Protein AF-A0A433A763-F1 (afdb_monomer_lite)

pLDDT: mean 75.08, std 17.38, range [37.25, 97.38]

Radius of gyration: 28.1 Å; chains: 1; bounding box: 69×54×56 Å

Sequence (125 aa):
MTATKPAFKALDFQKLQSVVEEYAAEKNVPALAFPAEASAATVATSVDPVPLEPAKVRPKRATKTAQPAPVRRLAVELPDYLFTAISKKAAEEGTTKRYVILDALRAAGFVVNEIDFNEDGRRVQ

Secondary structure (DSSP, 8-state):
----PPPPPPP-HHHHHHHHHHHHHHTT-----PPPPP----------------------------PPPPP--------HHHHHHHHHHHHHHTB-HHHHHHHHHHHTT----GGG--B-GGG--

Structure (mmCIF, N/CA/C/O backbone):
data_AF-A0A433A763-F1
#
_entry.id   AF-A0A433A763-F1
#
loop_
_atom_site.group_PDB
_atom_site.id
_atom_site.type_symbol
_atom_site.label_atom_id
_atom_site.label_alt_id
_atom_site.label_comp_id
_atom_site.label_asym_id
_atom_site.label_entity_id
_atom_site.label_seq_id
_atom_site.pdbx_PDB_ins_code
_atom_site.Cartn_x
_atom_site.Cartn_y
_atom_site.Cartn_z
_atom_site.occupancy
_atom_site.B_iso_or_equiv
_atom_site.auth_seq_id
_atom_site.auth_comp_id
_atom_site.auth_asym_id
_atom_site.auth_atom_id
_atom_site.pdbx_PDB_model_num
ATOM 1 N N . MET A 1 1 ? -6.050 16.085 -39.654 1.00 49.69 1 MET A N 1
ATOM 2 C CA . MET A 1 1 ? -4.589 15.925 -39.493 1.00 49.69 1 MET A CA 1
ATOM 3 C C . MET A 1 1 ? -4.307 14.463 -39.179 1.00 49.69 1 MET A C 1
ATOM 5 O O . MET A 1 1 ? -4.680 14.009 -38.109 1.00 49.69 1 MET A O 1
ATOM 9 N N . THR A 1 2 ? -3.777 13.695 -40.131 1.00 45.22 2 THR A N 1
ATOM 10 C CA . THR A 1 2 ? -3.506 12.255 -39.966 1.00 45.22 2 THR A CA 1
ATOM 11 C C . THR A 1 2 ? -2.066 12.053 -39.499 1.00 45.22 2 THR A C 1
ATOM 13 O O . THR A 1 2 ? -1.134 12.404 -40.218 1.00 45.22 2 THR A O 1
ATOM 16 N N . ALA A 1 3 ? -1.877 11.525 -38.289 1.00 64.69 3 ALA A N 1
ATOM 17 C CA . ALA A 1 3 ? -0.559 11.238 -37.730 1.00 64.69 3 ALA A CA 1
ATOM 18 C C . ALA A 1 3 ? 0.029 9.957 -38.348 1.00 64.69 3 ALA A C 1
ATOM 20 O O . ALA A 1 3 ? -0.483 8.858 -38.133 1.00 64.69 3 ALA A O 1
ATOM 21 N N . THR A 1 4 ? 1.112 10.101 -39.112 1.00 67.44 4 THR A N 1
ATOM 22 C CA . THR A 1 4 ? 1.904 8.986 -39.648 1.00 67.44 4 THR A CA 1
ATOM 23 C C . THR A 1 4 ? 2.672 8.319 -38.508 1.00 67.44 4 THR A C 1
ATOM 25 O O . THR A 1 4 ? 3.594 8.903 -37.941 1.00 67.44 4 THR A O 1
ATOM 28 N N . LYS A 1 5 ? 2.283 7.093 -38.149 1.00 70.06 5 LYS A N 1
ATOM 29 C CA . LYS A 1 5 ? 2.985 6.268 -37.155 1.00 70.06 5 LYS A CA 1
ATOM 30 C C . LYS A 1 5 ? 4.394 5.942 -37.689 1.00 70.06 5 LYS A C 1
ATOM 32 O O . LYS A 1 5 ? 4.481 5.447 -38.814 1.00 70.06 5 LYS A O 1
ATOM 37 N N . PRO A 1 6 ? 5.489 6.209 -36.951 1.00 76.12 6 PRO A N 1
ATOM 38 C CA . PRO A 1 6 ? 6.827 5.910 -37.447 1.00 76.12 6 PRO A CA 1
ATOM 39 C C . PRO A 1 6 ? 7.013 4.395 -37.566 1.00 76.12 6 PRO A C 1
ATOM 41 O O . PRO A 1 6 ? 6.710 3.644 -36.637 1.00 76.12 6 PRO A O 1
ATOM 44 N N . ALA A 1 7 ? 7.500 3.950 -38.723 1.00 79.25 7 ALA A N 1
ATOM 45 C CA . ALA A 1 7 ? 7.836 2.554 -38.956 1.00 79.25 7 ALA A CA 1
ATOM 46 C C . ALA A 1 7 ? 9.005 2.136 -38.049 1.00 79.25 7 ALA A C 1
ATOM 48 O O . ALA A 1 7 ? 10.012 2.841 -37.942 1.00 79.25 7 ALA A O 1
ATOM 49 N N . PHE A 1 8 ? 8.861 0.987 -37.392 1.00 76.69 8 PHE A N 1
ATOM 50 C CA . PHE A 1 8 ? 9.901 0.411 -36.548 1.00 76.69 8 PHE A CA 1
ATOM 51 C C . PHE A 1 8 ? 11.083 -0.031 -37.421 1.00 76.69 8 PHE A C 1
ATOM 53 O O . PHE A 1 8 ? 10.896 -0.749 -38.404 1.00 76.69 8 PHE A O 1
ATOM 60 N N . LYS A 1 9 ? 12.297 0.414 -37.086 1.00 79.00 9 LYS A N 1
ATOM 61 C CA . LYS A 1 9 ? 13.518 0.007 -37.792 1.00 79.00 9 LYS A CA 1
ATOM 62 C C . LYS A 1 9 ? 13.997 -1.324 -37.218 1.00 79.00 9 LYS A C 1
ATOM 64 O O . LYS A 1 9 ? 14.185 -1.430 -36.009 1.00 79.00 9 LYS A O 1
ATOM 69 N N . ALA A 1 10 ? 14.188 -2.321 -38.077 1.00 82.12 10 ALA A N 1
ATOM 70 C CA . ALA A 1 10 ? 14.763 -3.598 -37.673 1.00 82.12 10 ALA A CA 1
ATOM 71 C C . ALA A 1 10 ? 16.196 -3.388 -37.161 1.00 82.12 10 ALA A C 1
ATOM 73 O O . ALA A 1 10 ? 16.984 -2.671 -37.780 1.00 82.12 10 ALA A O 1
ATOM 74 N N . LEU A 1 11 ? 16.507 -3.989 -36.014 1.00 84.50 11 LEU A N 1
ATOM 75 C CA . LEU A 1 11 ? 17.850 -3.973 -35.448 1.00 84.50 11 LEU A CA 1
ATOM 76 C C . LEU A 1 11 ? 18.733 -4.978 -36.186 1.00 84.50 11 LEU A C 1
ATOM 78 O O . LEU A 1 11 ? 18.301 -6.089 -36.494 1.00 84.50 11 LEU A O 1
ATOM 82 N N . ASP A 1 12 ? 19.976 -4.582 -36.435 1.00 86.00 12 ASP A N 1
ATOM 83 C CA . ASP A 1 12 ? 21.003 -5.469 -36.966 1.00 86.00 12 ASP A CA 1
ATOM 84 C C . ASP A 1 12 ? 21.705 -6.182 -35.807 1.00 86.00 12 ASP A C 1
ATOM 86 O 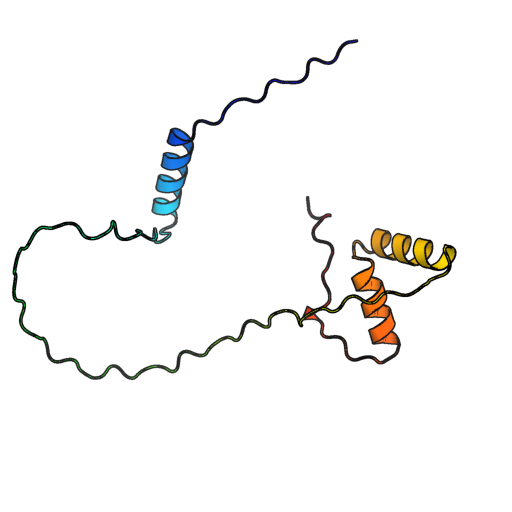O . ASP A 1 12 ? 22.534 -5.608 -35.096 1.00 86.00 12 ASP A O 1
ATOM 90 N N . PHE A 1 13 ? 21.338 -7.443 -35.601 1.00 82.56 13 PHE A N 1
ATOM 91 C CA . PHE A 1 13 ? 21.854 -8.255 -34.506 1.00 82.56 13 PHE A CA 1
ATOM 92 C C . PHE A 1 13 ? 23.338 -8.609 -34.660 1.00 82.56 13 PHE A C 1
ATOM 94 O O . PHE A 1 13 ? 23.998 -8.807 -33.644 1.00 82.56 13 PHE A O 1
ATOM 101 N N . GLN A 1 14 ? 23.893 -8.636 -35.881 1.00 82.19 14 GLN A N 1
ATOM 102 C CA . GLN A 1 14 ? 25.325 -8.905 -36.062 1.00 82.19 14 GLN A CA 1
ATOM 103 C C . GLN A 1 14 ? 26.170 -7.731 -35.580 1.00 82.19 14 GLN A C 1
ATOM 105 O O . GLN A 1 14 ? 27.157 -7.912 -34.870 1.00 82.19 14 GLN A O 1
ATOM 110 N N . LYS A 1 15 ? 25.731 -6.512 -35.898 1.00 84.44 15 LYS A N 1
ATOM 111 C CA . LYS A 1 15 ? 26.401 -5.294 -35.442 1.00 84.44 15 LYS A CA 1
ATOM 112 C C . LYS A 1 15 ? 26.279 -5.085 -33.932 1.00 84.44 15 LYS A C 1
ATOM 114 O O . LYS A 1 15 ? 27.188 -4.556 -33.303 1.00 84.44 15 LYS A O 1
ATOM 119 N N . LEU A 1 16 ? 25.154 -5.476 -33.337 1.00 84.00 16 LEU A N 1
ATOM 120 C CA . LEU A 1 16 ? 24.985 -5.403 -31.885 1.00 84.00 16 LEU A CA 1
ATOM 121 C C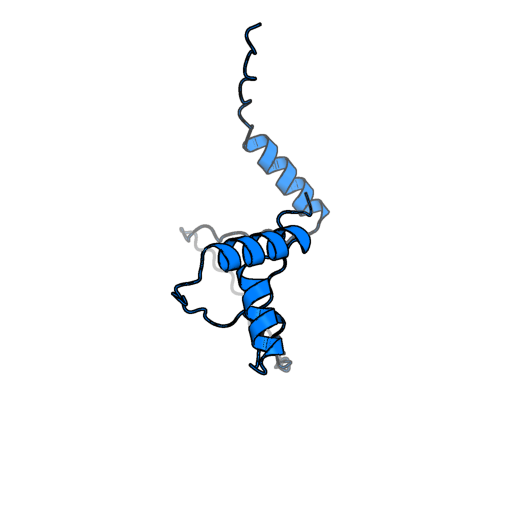 . LEU A 1 16 ? 25.905 -6.390 -31.160 1.00 84.00 16 LEU A C 1
ATOM 123 O O . LEU A 1 16 ? 26.476 -6.034 -30.133 1.00 84.00 16 LEU A O 1
ATOM 127 N N . GLN A 1 17 ? 26.087 -7.588 -31.717 1.00 84.31 17 GLN A N 1
ATOM 128 C CA . GLN A 1 17 ? 26.961 -8.606 -31.142 1.00 84.31 17 GLN A CA 1
ATOM 129 C C . GLN A 1 17 ? 28.422 -8.137 -31.070 1.00 84.31 17 GLN A C 1
ATOM 131 O O . GLN A 1 17 ? 29.043 -8.259 -30.016 1.00 84.31 17 GLN A O 1
ATOM 136 N N . SER A 1 18 ? 28.947 -7.520 -32.136 1.00 84.31 18 SER A N 1
ATOM 137 C CA . SER A 1 18 ? 30.332 -7.027 -32.144 1.00 84.31 18 SER A CA 1
ATOM 138 C C . SER A 1 18 ? 30.571 -5.926 -31.104 1.00 84.31 18 SER A C 1
ATOM 140 O O . SER A 1 18 ? 31.581 -5.941 -30.410 1.00 84.31 18 SER A O 1
ATOM 142 N N . VAL A 1 19 ? 29.613 -5.007 -30.925 1.00 86.44 19 VAL A N 1
ATOM 143 C CA . VAL A 1 19 ? 29.711 -3.930 -29.920 1.00 86.44 19 VAL A CA 1
ATOM 144 C C . VAL A 1 19 ? 29.714 -4.491 -28.496 1.00 86.44 19 VAL A C 1
ATOM 146 O O . VAL A 1 19 ? 30.425 -3.988 -27.627 1.00 86.44 19 VAL A O 1
ATOM 149 N N . VAL A 1 20 ? 28.929 -5.540 -28.242 1.00 85.00 20 VAL A N 1
ATOM 150 C CA . VAL A 1 20 ? 28.895 -6.209 -26.935 1.00 85.00 20 VAL A CA 1
ATOM 151 C C . VAL A 1 20 ? 30.217 -6.920 -26.648 1.00 85.00 20 VAL A C 1
ATOM 153 O O . VAL A 1 20 ? 30.701 -6.850 -25.521 1.00 85.00 20 VAL A O 1
ATOM 156 N N . GLU A 1 21 ? 30.823 -7.563 -27.647 1.00 83.00 21 GLU A N 1
ATOM 157 C CA . GLU A 1 21 ? 32.113 -8.250 -27.508 1.00 83.00 21 GLU A CA 1
ATOM 158 C C . GLU A 1 21 ? 33.272 -7.273 -27.279 1.00 83.00 21 GLU A C 1
ATOM 160 O O . GLU A 1 21 ? 34.075 -7.479 -26.368 1.00 83.00 21 GLU A O 1
ATOM 165 N N . GLU A 1 22 ? 33.315 -6.168 -28.027 1.00 84.75 22 GLU A N 1
ATOM 166 C CA . GLU A 1 22 ? 34.290 -5.089 -27.822 1.00 84.75 22 GLU A CA 1
ATOM 167 C C . GLU A 1 22 ? 34.176 -4.492 -26.413 1.00 84.75 22 GLU A C 1
ATOM 169 O O . GLU A 1 22 ? 35.176 -4.332 -25.708 1.00 84.75 22 GLU A O 1
ATOM 174 N N . TYR A 1 23 ? 32.949 -4.228 -25.955 1.00 82.81 23 TYR A N 1
ATOM 175 C CA . TYR A 1 23 ? 32.707 -3.690 -24.619 1.00 82.81 23 TYR A CA 1
ATOM 176 C C . TYR A 1 23 ? 33.041 -4.699 -23.510 1.00 82.81 23 TYR A C 1
ATOM 178 O O . TYR A 1 23 ? 33.586 -4.330 -22.468 1.00 82.81 23 TYR A O 1
ATOM 186 N N . ALA A 1 24 ? 32.752 -5.986 -23.718 1.00 83.62 24 ALA A N 1
ATOM 187 C CA . ALA A 1 24 ? 33.101 -7.044 -22.774 1.00 83.62 24 ALA A CA 1
ATOM 188 C C . ALA A 1 24 ? 34.623 -7.206 -22.635 1.00 83.62 24 ALA A C 1
ATOM 190 O O . ALA A 1 24 ? 35.112 -7.373 -21.513 1.00 83.62 24 ALA A O 1
ATOM 191 N N . ALA A 1 25 ? 35.363 -7.088 -23.745 1.00 79.56 25 ALA A N 1
ATOM 192 C CA . ALA A 1 25 ? 36.823 -7.079 -23.753 1.00 79.56 25 ALA A CA 1
ATOM 193 C C . ALA A 1 25 ? 37.387 -5.866 -22.995 1.00 79.56 25 ALA A C 1
ATOM 195 O O . ALA A 1 25 ? 38.266 -6.027 -22.150 1.00 79.56 25 ALA A O 1
ATOM 196 N N . GLU A 1 26 ? 36.835 -4.666 -23.213 1.00 82.12 26 GLU A N 1
ATOM 197 C CA . GLU A 1 26 ? 37.245 -3.454 -22.489 1.00 82.12 26 GLU A CA 1
ATOM 198 C C . GLU A 1 26 ? 36.985 -3.571 -20.976 1.00 82.12 26 GLU A C 1
ATOM 200 O O . GLU A 1 26 ? 37.799 -3.155 -20.149 1.00 82.12 26 GLU A O 1
ATOM 205 N N . LYS A 1 27 ? 35.851 -4.167 -20.592 1.00 83.56 27 LYS A N 1
ATOM 206 C CA . LYS A 1 27 ? 35.446 -4.313 -19.188 1.00 83.56 27 LYS A CA 1
ATOM 207 C C . LYS A 1 27 ? 35.995 -5.564 -18.503 1.00 83.56 27 LYS A C 1
ATOM 209 O O . LYS A 1 27 ? 35.644 -5.795 -17.347 1.00 83.56 27 LYS A O 1
ATOM 214 N N . ASN A 1 28 ? 36.865 -6.335 -19.166 1.00 71.69 28 ASN A N 1
ATOM 215 C CA . ASN A 1 28 ? 37.409 -7.602 -18.659 1.00 71.69 28 ASN A CA 1
ATOM 216 C C . ASN A 1 28 ? 36.314 -8.519 -18.082 1.00 71.69 28 ASN A C 1
ATOM 218 O O . ASN A 1 28 ? 36.508 -9.178 -17.058 1.00 71.69 28 ASN A O 1
ATOM 222 N N . VAL A 1 29 ? 35.135 -8.532 -18.710 1.00 74.50 29 VAL A N 1
ATOM 223 C CA . VAL A 1 29 ? 34.043 -9.411 -18.291 1.00 74.50 29 VAL A CA 1
ATOM 224 C C . VAL A 1 29 ? 34.383 -10.809 -18.805 1.00 74.50 29 VAL A C 1
ATOM 226 O O . VAL A 1 29 ? 34.497 -10.982 -20.019 1.00 74.50 29 VAL A O 1
ATOM 229 N N . PRO A 1 30 ? 34.561 -11.819 -17.932 1.00 69.25 30 PRO A N 1
ATOM 230 C CA . PRO A 1 30 ? 34.855 -13.172 -18.380 1.00 69.25 30 PRO A CA 1
ATOM 231 C C . PRO A 1 30 ? 33.668 -13.692 -19.189 1.00 69.25 30 PRO A C 1
ATOM 233 O O . PRO A 1 30 ? 32.591 -13.936 -18.640 1.00 69.25 30 PRO A O 1
ATOM 236 N N . ALA A 1 31 ? 33.850 -13.845 -20.499 1.00 72.31 31 ALA A N 1
ATOM 237 C CA . ALA A 1 31 ? 32.862 -14.498 -21.337 1.00 72.31 31 ALA A CA 1
ATOM 238 C C . ALA A 1 31 ? 32.775 -15.970 -20.908 1.00 72.31 31 ALA A C 1
ATOM 240 O O . ALA A 1 31 ? 33.753 -16.716 -20.985 1.00 72.31 31 ALA A O 1
ATOM 241 N N . LEU A 1 32 ? 31.606 -16.388 -20.419 1.00 64.81 32 LEU A N 1
ATOM 242 C CA . LEU A 1 32 ? 31.290 -17.797 -20.204 1.00 64.81 32 LEU A CA 1
ATOM 243 C C . LEU A 1 32 ? 31.242 -18.476 -21.576 1.00 64.81 32 LEU A C 1
ATOM 245 O O . LEU A 1 32 ? 30.219 -18.459 -22.256 1.00 64.81 32 LEU A O 1
ATOM 249 N N . ALA A 1 33 ? 32.368 -19.050 -21.996 1.00 58.84 33 ALA A N 1
ATOM 250 C CA . ALA A 1 33 ? 32.398 -19.972 -23.115 1.00 58.84 33 ALA A CA 1
ATOM 251 C C . ALA A 1 33 ? 31.581 -21.206 -22.718 1.00 58.84 33 ALA A C 1
ATOM 253 O O . ALA A 1 33 ? 31.971 -21.968 -21.830 1.00 58.84 33 ALA A O 1
ATOM 254 N N . PHE A 1 34 ? 30.427 -21.391 -23.352 1.00 46.62 34 PHE A N 1
ATOM 255 C CA . PHE A 1 34 ? 29.742 -22.674 -23.307 1.00 46.62 34 PHE A CA 1
ATOM 256 C C . PHE A 1 34 ? 30.642 -23.685 -24.030 1.00 46.62 34 PHE A C 1
ATOM 258 O O . PHE A 1 34 ? 31.019 -23.426 -25.176 1.00 46.62 34 PHE A O 1
ATOM 265 N N . PRO A 1 35 ? 31.046 -24.796 -23.390 1.00 41.62 35 PRO A N 1
ATOM 266 C CA . PRO A 1 35 ? 31.827 -25.813 -24.072 1.00 41.62 35 PRO A CA 1
ATOM 267 C C . PRO A 1 35 ? 30.970 -26.369 -25.208 1.00 41.62 35 PRO A C 1
ATOM 269 O O . PRO A 1 35 ? 29.904 -26.935 -24.964 1.00 41.62 35 PRO A O 1
ATOM 272 N N . ALA A 1 36 ? 31.422 -26.165 -26.446 1.00 46.56 36 ALA A N 1
ATOM 273 C CA . ALA A 1 36 ? 30.878 -26.871 -27.591 1.00 46.56 36 ALA A CA 1
ATOM 274 C C . ALA A 1 36 ? 30.999 -28.369 -27.301 1.00 46.56 36 ALA A C 1
ATOM 276 O O . ALA A 1 36 ? 32.067 -28.858 -26.923 1.00 46.56 36 ALA A O 1
ATOM 277 N N . GLU A 1 37 ? 29.869 -29.055 -27.394 1.00 45.50 37 GLU A N 1
ATOM 278 C CA . GLU A 1 37 ? 29.741 -30.477 -27.135 1.00 45.50 37 GLU A CA 1
ATOM 279 C C . GLU A 1 37 ? 30.842 -31.276 -27.837 1.00 45.50 37 GLU A C 1
ATOM 281 O O . GLU A 1 37 ? 31.243 -31.009 -28.972 1.00 45.50 37 GLU A O 1
ATOM 286 N N . ALA A 1 38 ? 31.335 -32.268 -27.103 1.00 52.56 38 ALA A N 1
ATOM 287 C CA . ALA A 1 38 ? 32.324 -33.229 -27.531 1.00 52.56 38 ALA A CA 1
ATOM 288 C C . ALA A 1 38 ? 32.006 -33.816 -28.915 1.00 52.56 38 ALA A C 1
ATOM 290 O O . ALA A 1 38 ? 31.032 -34.545 -29.085 1.00 52.56 38 ALA A O 1
ATOM 291 N N . SER A 1 39 ? 32.903 -33.597 -29.874 1.00 45.66 39 SER A N 1
ATOM 292 C CA . SER A 1 39 ? 33.058 -34.491 -31.016 1.00 45.66 39 SER A CA 1
ATOM 293 C C . SER A 1 39 ? 34.520 -34.546 -31.451 1.00 45.66 39 SER A C 1
ATOM 295 O O . SER A 1 39 ? 35.008 -33.695 -32.184 1.00 45.66 39 SER A O 1
ATOM 297 N N . ALA A 1 40 ? 35.179 -35.599 -30.963 1.00 43.56 40 ALA A N 1
ATOM 298 C CA . ALA A 1 40 ? 36.246 -36.354 -31.613 1.00 43.56 40 ALA A CA 1
ATOM 299 C C . ALA A 1 40 ? 37.469 -35.592 -32.166 1.00 43.56 40 ALA A C 1
ATOM 301 O O . ALA A 1 40 ? 37.492 -35.200 -33.326 1.00 43.56 40 ALA A O 1
ATOM 302 N N . ALA A 1 41 ? 38.557 -35.579 -31.389 1.00 37.25 41 ALA A N 1
ATOM 303 C CA . ALA A 1 41 ? 39.892 -35.917 -31.897 1.00 37.25 41 ALA A CA 1
ATOM 304 C C . ALA A 1 41 ? 40.862 -36.171 -30.733 1.00 37.25 41 ALA A C 1
ATOM 306 O O . ALA A 1 41 ? 41.281 -35.267 -30.017 1.00 37.25 41 ALA A O 1
ATOM 307 N N . THR A 1 42 ? 41.206 -37.442 -30.567 1.00 44.75 42 THR A N 1
ATOM 308 C CA . THR A 1 42 ? 42.313 -37.970 -29.772 1.00 44.75 42 THR A CA 1
ATOM 309 C C . THR A 1 42 ? 43.628 -37.258 -30.096 1.00 44.75 42 THR A C 1
ATOM 311 O O . THR A 1 42 ? 44.157 -37.440 -31.189 1.00 44.75 42 THR A O 1
ATOM 314 N N . VAL A 1 43 ? 44.214 -36.545 -29.131 1.00 46.06 43 VAL A N 1
ATOM 315 C CA . VAL A 1 43 ? 45.673 -36.365 -29.057 1.00 46.06 43 VAL A CA 1
ATOM 316 C C . VAL A 1 43 ? 46.090 -36.523 -27.601 1.00 46.06 43 VAL A C 1
ATOM 318 O O . VAL A 1 43 ? 45.774 -35.707 -26.739 1.00 46.06 43 VAL A O 1
ATOM 321 N N . ALA A 1 44 ? 46.757 -37.641 -27.341 1.00 46.03 44 ALA A N 1
ATOM 322 C CA . ALA A 1 44 ? 47.416 -37.938 -26.089 1.00 46.03 44 ALA A CA 1
ATOM 323 C C . ALA A 1 44 ? 48.657 -37.050 -25.940 1.00 46.03 44 ALA A C 1
ATOM 325 O O . ALA A 1 44 ? 49.569 -37.138 -26.757 1.00 46.03 44 ALA A O 1
ATOM 326 N N . THR A 1 45 ? 48.714 -36.272 -24.861 1.00 42.66 45 THR A N 1
ATOM 327 C CA . THR A 1 45 ? 49.974 -35.781 -24.299 1.00 42.66 45 THR A CA 1
ATOM 328 C C . THR A 1 45 ? 49.904 -35.974 -22.793 1.00 42.66 45 THR A C 1
ATOM 330 O O . THR A 1 45 ? 49.201 -35.261 -22.081 1.00 42.66 45 THR A O 1
ATOM 333 N N . SER A 1 46 ? 50.601 -37.006 -22.329 1.00 50.19 46 SER A N 1
ATOM 334 C CA . SER A 1 46 ? 50.910 -37.265 -20.929 1.00 50.19 46 SER A CA 1
ATOM 335 C C . SER A 1 46 ? 51.759 -36.125 -20.370 1.00 50.19 46 SER A C 1
ATOM 337 O O . SER A 1 46 ? 52.861 -35.885 -20.864 1.00 50.19 46 SER A O 1
ATOM 339 N N . VAL A 1 47 ? 51.262 -35.451 -19.337 1.00 49.31 47 VAL A N 1
ATOM 340 C CA . VAL A 1 47 ? 52.075 -34.594 -18.470 1.00 49.31 47 VAL A CA 1
ATOM 341 C C . VAL A 1 47 ? 51.972 -35.174 -17.066 1.00 49.31 47 VAL A C 1
ATOM 343 O O . VAL A 1 47 ? 50.873 -35.335 -16.533 1.00 49.31 47 VAL A O 1
ATOM 346 N N . ASP A 1 48 ? 53.125 -35.562 -16.532 1.00 51.34 48 ASP A N 1
ATOM 347 C CA . ASP A 1 48 ? 53.315 -36.183 -15.225 1.00 51.34 48 ASP A CA 1
ATOM 348 C C . ASP A 1 48 ? 52.680 -35.385 -14.066 1.00 51.34 48 ASP A C 1
ATOM 350 O O . ASP A 1 48 ? 52.603 -34.151 -14.118 1.00 51.34 48 ASP A O 1
ATOM 354 N N . PRO A 1 49 ? 52.234 -36.059 -12.987 1.00 49.84 49 PRO A N 1
ATOM 355 C CA . PRO A 1 49 ? 51.569 -35.405 -11.869 1.00 49.84 49 PRO A CA 1
ATOM 356 C C . PRO A 1 49 ? 52.578 -34.687 -10.961 1.00 49.84 49 PRO A C 1
ATOM 358 O O . PRO A 1 49 ? 53.390 -35.307 -10.276 1.00 49.84 49 PRO A O 1
ATOM 361 N N . VAL A 1 50 ? 52.475 -33.360 -10.906 1.00 60.16 50 VAL A N 1
ATOM 362 C CA . VAL A 1 50 ? 53.103 -32.531 -9.867 1.00 60.16 50 VAL A CA 1
ATOM 363 C C . VAL A 1 50 ? 52.430 -32.836 -8.514 1.00 60.16 50 VAL A C 1
ATOM 365 O O . VAL A 1 50 ? 51.198 -32.809 -8.446 1.00 60.16 50 VAL A O 1
ATOM 368 N N . PRO A 1 51 ? 53.181 -33.121 -7.429 1.00 54.03 51 PRO A N 1
ATOM 369 C CA . PRO A 1 51 ? 52.605 -33.381 -6.111 1.00 54.03 51 PRO A CA 1
ATOM 370 C C . PRO A 1 51 ? 51.799 -32.183 -5.593 1.00 54.03 51 PRO A C 1
ATOM 372 O O . PRO A 1 51 ? 52.326 -31.089 -5.399 1.00 54.03 51 PRO A O 1
ATOM 375 N N . LEU A 1 52 ? 50.504 -32.406 -5.367 1.00 57.91 52 LEU A N 1
ATOM 376 C CA . LEU A 1 52 ? 49.576 -31.449 -4.770 1.00 57.91 52 LEU A CA 1
ATOM 377 C C . LEU A 1 52 ? 49.872 -31.306 -3.271 1.00 57.91 52 LEU A C 1
ATOM 379 O O . LEU A 1 52 ? 49.519 -32.175 -2.474 1.00 57.91 52 LEU A O 1
ATOM 383 N N . GLU A 1 53 ? 50.474 -30.187 -2.871 1.00 65.69 53 GLU A N 1
ATOM 384 C CA . GLU A 1 53 ? 50.375 -29.726 -1.486 1.00 65.69 53 GLU A CA 1
ATOM 385 C C . GLU A 1 53 ? 48.900 -29.417 -1.156 1.00 65.69 53 GLU A C 1
ATOM 387 O O . GLU A 1 53 ? 48.202 -28.787 -1.961 1.00 65.69 53 GLU A O 1
ATOM 392 N N . PRO A 1 54 ? 48.379 -29.831 0.015 1.00 54.69 54 PRO A N 1
ATOM 393 C CA . PRO A 1 54 ? 46.991 -29.583 0.373 1.00 54.69 54 PRO A CA 1
ATOM 394 C C . PRO A 1 54 ? 46.797 -28.101 0.709 1.00 54.69 54 PRO A C 1
ATOM 396 O O . PRO A 1 54 ? 47.025 -27.649 1.834 1.00 54.69 54 PRO A O 1
ATOM 399 N N . ALA A 1 55 ? 46.330 -27.333 -0.275 1.00 57.97 55 ALA A N 1
ATOM 400 C CA . ALA A 1 55 ? 45.839 -25.983 -0.060 1.00 57.97 55 ALA A CA 1
ATOM 401 C C . ALA A 1 55 ? 44.693 -26.024 0.966 1.00 57.97 55 ALA A C 1
ATOM 403 O O . ALA A 1 55 ? 43.608 -26.546 0.703 1.00 57.97 55 ALA A O 1
ATOM 404 N N . LYS A 1 56 ? 44.951 -25.473 2.160 1.00 63.00 56 LYS A N 1
ATOM 405 C CA . LYS A 1 56 ? 43.958 -25.229 3.214 1.00 63.00 56 LYS A CA 1
ATOM 406 C C . LYS A 1 56 ? 42.694 -24.629 2.601 1.00 63.00 56 LYS A C 1
ATOM 408 O O . LYS A 1 56 ? 42.691 -23.479 2.161 1.00 63.00 56 LYS A O 1
ATOM 413 N N . VAL A 1 57 ? 41.615 -25.407 2.627 1.00 58.81 57 VAL A N 1
ATOM 414 C CA . VAL A 1 57 ? 40.270 -24.973 2.254 1.00 58.81 57 VAL A CA 1
ATOM 415 C C . VAL A 1 57 ? 39.880 -23.831 3.190 1.00 58.81 57 VAL A C 1
ATOM 417 O O . VAL A 1 57 ? 39.521 -24.045 4.348 1.00 58.81 57 VAL A O 1
ATOM 420 N N . ARG A 1 58 ? 39.990 -22.588 2.709 1.00 66.38 58 ARG A N 1
ATOM 421 C CA . ARG A 1 58 ? 39.383 -21.440 3.387 1.00 66.38 58 ARG A CA 1
ATOM 422 C C . ARG A 1 58 ? 37.874 -21.695 3.433 1.00 66.38 58 ARG A C 1
ATOM 424 O O . ARG A 1 58 ? 37.298 -21.991 2.382 1.00 66.38 58 ARG A O 1
ATOM 431 N N . PRO A 1 59 ? 37.213 -21.592 4.599 1.00 60.34 59 PRO A N 1
ATOM 432 C CA . PRO A 1 59 ? 35.774 -21.769 4.664 1.00 60.34 59 PRO A CA 1
ATOM 433 C C . PRO A 1 59 ? 35.126 -20.690 3.799 1.00 60.34 59 PRO A C 1
ATOM 435 O O . PRO A 1 59 ? 35.242 -19.492 4.062 1.00 60.34 59 PRO A O 1
ATOM 438 N N . LYS A 1 60 ? 34.470 -21.130 2.724 1.00 57.66 60 LYS A N 1
ATOM 439 C CA . LYS A 1 60 ? 33.665 -20.283 1.851 1.00 57.66 60 LYS A CA 1
ATOM 440 C C . LYS A 1 60 ? 32.502 -19.780 2.705 1.00 57.66 60 LYS A C 1
ATOM 442 O O . LYS A 1 60 ? 31.541 -20.510 2.935 1.00 57.66 60 LYS A O 1
ATOM 447 N N . ARG A 1 61 ? 32.627 -18.570 3.261 1.00 61.06 61 ARG A N 1
ATOM 448 C CA . ARG A 1 61 ? 31.565 -17.928 4.042 1.00 61.06 61 ARG A CA 1
ATOM 449 C C . ARG A 1 61 ? 30.384 -17.728 3.100 1.00 61.06 61 ARG A C 1
ATOM 451 O O . ARG A 1 61 ? 30.389 -16.814 2.283 1.00 61.06 61 ARG A O 1
ATOM 458 N N . ALA A 1 62 ? 29.410 -18.629 3.174 1.00 60.03 62 ALA A N 1
ATOM 459 C CA . ALA A 1 62 ? 28.170 -18.513 2.435 1.00 60.03 62 ALA A CA 1
ATOM 460 C C . ALA A 1 62 ? 27.434 -17.282 2.967 1.00 60.03 62 ALA A C 1
ATOM 462 O O . ALA A 1 62 ? 26.829 -17.312 4.039 1.00 60.03 62 ALA A O 1
ATOM 463 N N . THR A 1 63 ? 27.513 -16.175 2.238 1.00 59.41 63 THR A N 1
ATOM 464 C CA . THR A 1 63 ? 26.568 -15.077 2.393 1.00 59.41 63 THR A CA 1
ATOM 465 C C . THR A 1 63 ? 25.223 -15.617 1.934 1.00 59.41 63 THR A C 1
ATOM 467 O O . THR A 1 63 ? 24.944 -15.678 0.738 1.00 59.41 63 THR A O 1
ATOM 470 N N . LYS A 1 64 ? 24.420 -16.103 2.884 1.00 64.56 64 LYS A N 1
ATOM 471 C CA . LYS A 1 64 ? 23.011 -16.416 2.661 1.00 64.56 64 LYS A CA 1
ATOM 472 C C . LYS A 1 64 ? 22.351 -15.093 2.271 1.00 64.56 64 LYS A C 1
ATOM 474 O O . LYS A 1 64 ? 22.071 -14.268 3.134 1.00 64.56 64 LYS A O 1
ATOM 479 N N . THR A 1 65 ? 22.205 -14.846 0.974 1.00 62.97 65 THR A N 1
ATOM 480 C CA . THR A 1 65 ? 21.388 -13.743 0.480 1.00 62.97 65 THR A CA 1
ATOM 481 C C . THR A 1 65 ? 19.979 -13.999 0.997 1.00 62.97 65 THR A C 1
ATOM 483 O O . THR A 1 65 ? 19.391 -15.049 0.731 1.00 62.97 65 THR A O 1
ATOM 486 N N . ALA A 1 66 ? 19.492 -13.109 1.861 1.00 68.81 66 ALA A N 1
ATOM 487 C CA . ALA A 1 66 ? 18.178 -13.249 2.461 1.00 68.81 66 ALA A CA 1
ATOM 488 C C . ALA A 1 66 ? 17.140 -13.125 1.341 1.00 68.81 66 ALA A C 1
ATOM 490 O O . ALA A 1 66 ? 16.974 -12.059 0.755 1.00 68.81 66 ALA A O 1
ATOM 491 N N . GLN A 1 67 ? 16.518 -14.245 0.979 1.00 72.44 67 GLN A N 1
ATOM 492 C CA . GLN A 1 67 ? 15.426 -14.239 0.016 1.00 72.44 67 GLN A CA 1
ATOM 493 C C . GLN A 1 67 ? 14.140 -13.778 0.712 1.00 72.44 67 GLN A C 1
ATOM 495 O O . GLN A 1 67 ? 13.948 -14.109 1.887 1.00 72.44 67 GLN A O 1
ATOM 500 N N . PRO A 1 68 ? 13.259 -13.043 0.007 1.00 69.69 68 PRO A N 1
ATOM 501 C CA . PRO A 1 68 ? 11.948 -12.687 0.536 1.00 69.69 68 PRO A CA 1
ATOM 502 C C . PRO A 1 68 ? 11.166 -13.945 0.928 1.00 69.69 68 PRO A C 1
ATOM 504 O O . PRO A 1 68 ? 11.285 -14.996 0.288 1.00 69.69 68 PRO A O 1
ATOM 507 N N . ALA A 1 69 ? 10.375 -13.844 1.998 1.00 79.06 69 ALA A N 1
ATOM 508 C CA . ALA A 1 69 ? 9.637 -14.984 2.522 1.00 79.06 69 ALA A CA 1
ATOM 509 C C . ALA A 1 69 ? 8.588 -15.485 1.505 1.00 79.06 69 ALA A C 1
ATOM 511 O O . ALA A 1 69 ? 8.039 -14.693 0.729 1.00 79.06 69 ALA A O 1
ATOM 512 N N . PRO A 1 70 ? 8.265 -16.793 1.491 1.00 84.31 70 PRO A N 1
ATOM 513 C CA . PRO A 1 70 ? 7.210 -17.317 0.631 1.00 84.31 70 PRO A CA 1
ATOM 514 C C . PRO A 1 70 ? 5.871 -16.631 0.940 1.00 84.31 70 PRO A C 1
ATOM 516 O O . PRO A 1 70 ? 5.410 -16.609 2.081 1.00 84.31 70 PRO A O 1
ATOM 519 N N . VAL A 1 71 ? 5.231 -16.080 -0.093 1.00 86.06 71 VAL A N 1
ATOM 520 C CA . VAL A 1 71 ? 4.022 -15.253 0.042 1.00 86.06 71 VAL A CA 1
ATOM 521 C C . VAL A 1 71 ? 2.765 -16.093 -0.180 1.00 86.06 71 VAL A C 1
ATOM 523 O O . VAL A 1 71 ? 2.665 -16.832 -1.160 1.00 86.06 71 VAL A O 1
ATOM 526 N N . ARG A 1 72 ? 1.764 -15.938 0.694 1.00 89.38 72 ARG A N 1
ATOM 527 C CA . ARG A 1 72 ? 0.406 -16.477 0.501 1.00 89.38 72 ARG A CA 1
ATOM 528 C C . ARG A 1 72 ? -0.568 -15.351 0.158 1.00 89.38 72 ARG A C 1
ATOM 530 O O . ARG A 1 72 ? -0.418 -14.231 0.638 1.00 89.38 72 ARG A O 1
ATOM 537 N N . ARG A 1 73 ? -1.567 -15.644 -0.681 1.00 89.31 73 ARG A N 1
ATOM 538 C CA . ARG A 1 73 ? -2.625 -14.680 -1.024 1.00 89.31 73 ARG A CA 1
ATOM 539 C C . ARG A 1 73 ? -3.609 -14.555 0.139 1.00 89.31 73 ARG A C 1
ATOM 541 O O . ARG A 1 73 ? -4.116 -15.567 0.612 1.00 89.31 73 ARG A O 1
ATOM 548 N N . LEU A 1 74 ? -3.886 -13.322 0.551 1.00 88.44 74 LEU A N 1
ATOM 549 C 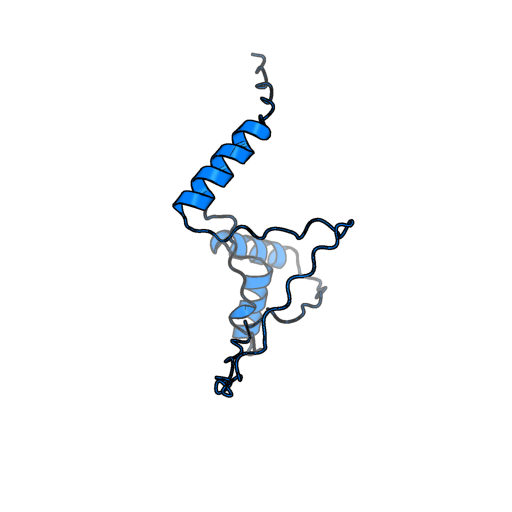CA . LEU A 1 74 ? -4.933 -12.978 1.510 1.00 88.44 74 LEU A CA 1
ATOM 550 C C . LEU A 1 74 ? -6.110 -12.370 0.738 1.00 88.44 74 LEU A C 1
ATOM 552 O O . LEU A 1 74 ? -5.945 -11.333 0.098 1.00 88.44 74 LEU A O 1
ATOM 556 N N . ALA A 1 75 ? -7.270 -13.026 0.771 1.00 91.56 75 ALA A N 1
ATOM 557 C CA . ALA A 1 75 ? -8.515 -12.500 0.219 1.00 91.56 75 ALA A CA 1
ATOM 558 C C . ALA A 1 75 ? -9.373 -11.975 1.375 1.00 91.56 75 ALA A C 1
ATOM 560 O O . ALA A 1 75 ? -9.722 -12.737 2.272 1.00 91.56 75 ALA A O 1
ATOM 561 N N . VAL A 1 76 ? -9.664 -10.676 1.369 1.00 92.75 76 VAL A N 1
ATOM 562 C CA . VAL A 1 76 ? -10.493 -10.002 2.376 1.00 92.75 76 VAL A CA 1
ATOM 563 C C . VAL A 1 76 ? -11.457 -9.056 1.678 1.00 92.75 76 VAL A C 1
ATOM 565 O O . VAL A 1 76 ? -11.094 -8.425 0.684 1.00 92.75 76 VAL A O 1
ATOM 568 N N . GLU A 1 77 ? -12.672 -8.957 2.202 1.00 94.38 77 GLU A N 1
ATOM 569 C CA . GLU A 1 77 ? -13.658 -7.981 1.750 1.00 94.38 77 GLU A CA 1
ATOM 570 C C . GLU A 1 77 ? -13.470 -6.686 2.535 1.00 94.38 77 GLU A C 1
ATOM 572 O O . GLU A 1 77 ? -13.432 -6.681 3.766 1.00 94.38 77 GLU A O 1
ATOM 577 N N . LEU A 1 78 ? -13.311 -5.583 1.810 1.00 93.94 78 LEU A N 1
ATOM 578 C CA . LEU A 1 78 ? -13.163 -4.252 2.378 1.00 93.94 78 LEU A CA 1
ATOM 579 C C . LEU A 1 78 ? -14.255 -3.359 1.793 1.00 93.94 78 LEU A C 1
ATOM 581 O O . LEU A 1 78 ? -14.524 -3.459 0.596 1.00 93.94 78 LEU A O 1
ATOM 585 N N . PRO A 1 79 ? -14.839 -2.450 2.586 1.00 97.38 79 PRO A N 1
ATOM 586 C CA . PRO A 1 79 ? -15.677 -1.394 2.044 1.00 97.38 79 PRO A CA 1
ATOM 587 C C . PRO A 1 79 ? -14.954 -0.584 0.959 1.00 97.38 79 PRO A C 1
ATOM 589 O O . PRO A 1 79 ? -13.764 -0.275 1.093 1.00 97.38 79 PRO A O 1
ATOM 592 N N . ASP A 1 80 ? -15.688 -0.159 -0.070 1.00 96.69 80 ASP A N 1
ATOM 593 C CA . ASP A 1 80 ? -15.130 0.572 -1.221 1.00 96.69 80 ASP A CA 1
ATOM 594 C C . ASP A 1 80 ? -14.363 1.838 -0.813 1.00 96.69 80 ASP A C 1
ATOM 596 O O . ASP A 1 80 ? -13.321 2.176 -1.388 1.00 96.69 80 ASP A O 1
ATOM 600 N N . TYR A 1 81 ? -14.833 2.526 0.231 1.00 96.94 81 TYR A N 1
ATOM 601 C CA . TYR A 1 81 ? -14.175 3.727 0.746 1.00 96.94 81 TYR A CA 1
ATOM 602 C C . TYR A 1 81 ? -12.790 3.429 1.349 1.00 96.94 81 TYR A C 1
ATOM 604 O O . TYR A 1 81 ? -11.876 4.241 1.222 1.00 96.94 81 TYR A O 1
ATOM 612 N N . LEU A 1 82 ? -12.587 2.255 1.961 1.00 96.00 82 LEU A N 1
ATOM 613 C CA . LEU A 1 82 ? -11.267 1.852 2.455 1.00 96.00 82 LEU A CA 1
ATOM 614 C C . LEU A 1 82 ? -10.359 1.436 1.307 1.00 96.00 82 LEU A C 1
ATOM 616 O O . LEU A 1 82 ? -9.186 1.804 1.287 1.00 96.00 82 LEU A O 1
ATOM 620 N N . PHE A 1 83 ? -10.888 0.709 0.324 1.00 95.19 83 PHE A N 1
ATOM 621 C CA . PHE A 1 83 ? -10.091 0.286 -0.822 1.00 95.19 83 PHE A CA 1
ATOM 622 C C . PHE A 1 83 ? -9.557 1.482 -1.622 1.00 95.19 83 PHE A C 1
ATOM 624 O O . PHE A 1 83 ? -8.387 1.509 -2.024 1.00 95.19 83 PHE A O 1
ATOM 631 N N . THR A 1 84 ? -10.397 2.497 -1.824 1.00 96.06 84 THR A N 1
ATOM 632 C CA . THR A 1 84 ? -10.008 3.757 -2.472 1.00 96.06 84 THR A CA 1
ATOM 633 C C . THR A 1 84 ? -8.998 4.536 -1.630 1.00 96.06 84 THR A C 1
ATOM 635 O O . THR A 1 84 ? -7.979 4.960 -2.175 1.00 96.06 84 THR A O 1
ATOM 638 N N . ALA A 1 85 ? -9.196 4.639 -0.311 1.00 95.69 85 ALA A N 1
ATOM 639 C CA . ALA A 1 85 ? -8.244 5.286 0.594 1.00 95.69 85 ALA A CA 1
ATOM 640 C C . ALA A 1 85 ? -6.860 4.608 0.589 1.00 95.69 85 ALA A C 1
ATOM 642 O O . ALA A 1 85 ? -5.847 5.290 0.446 1.00 95.69 85 ALA A O 1
ATOM 643 N N . ILE A 1 86 ? -6.802 3.272 0.656 1.00 94.94 86 ILE A N 1
ATOM 644 C CA . ILE A 1 86 ? -5.544 2.504 0.578 1.00 94.94 86 ILE A CA 1
ATOM 645 C C . ILE A 1 86 ? -4.854 2.736 -0.768 1.00 94.94 86 ILE A C 1
ATOM 647 O O . ILE A 1 86 ? -3.641 2.927 -0.830 1.00 94.94 86 ILE A O 1
ATOM 651 N N . SER A 1 87 ? -5.626 2.733 -1.858 1.00 93.69 87 SER A N 1
ATOM 652 C CA . SER A 1 87 ? -5.093 2.953 -3.205 1.00 93.69 87 SER A CA 1
ATOM 653 C C . SER A 1 87 ? -4.512 4.358 -3.365 1.00 93.69 87 SER A C 1
ATOM 655 O O . SER A 1 87 ? -3.456 4.512 -3.972 1.00 93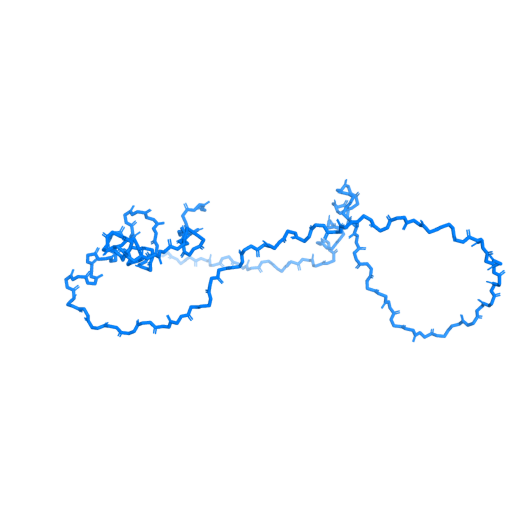.69 87 SER A O 1
ATOM 657 N N . LYS A 1 88 ? -5.182 5.368 -2.798 1.00 95.25 88 LYS A N 1
ATOM 658 C CA . LYS A 1 88 ? -4.716 6.754 -2.791 1.00 95.25 88 LYS A CA 1
ATOM 659 C C . LYS A 1 88 ? -3.438 6.906 -1.965 1.00 95.25 88 LYS A C 1
ATOM 661 O O . LYS A 1 88 ? -2.467 7.437 -2.487 1.00 95.25 88 LYS A O 1
ATOM 666 N N . LYS A 1 89 ? -3.402 6.354 -0.748 1.00 94.19 89 LYS A N 1
ATOM 667 C CA . LYS A 1 89 ? -2.217 6.393 0.123 1.00 94.19 89 LYS A CA 1
ATOM 668 C C . LYS A 1 89 ? -0.994 5.751 -0.542 1.00 94.19 89 LYS A C 1
ATOM 670 O O . LYS A 1 89 ? 0.064 6.363 -0.604 1.00 94.19 89 LYS A O 1
ATOM 675 N N . ALA A 1 90 ? -1.167 4.572 -1.143 1.00 92.31 90 ALA A N 1
ATOM 676 C CA . ALA A 1 90 ? -0.106 3.905 -1.901 1.00 92.31 90 ALA A CA 1
ATOM 677 C C . ALA A 1 90 ? 0.404 4.770 -3.072 1.00 92.31 90 ALA A C 1
ATOM 679 O O . ALA A 1 90 ? 1.604 4.865 -3.320 1.00 92.31 90 ALA A O 1
ATOM 680 N N . ALA A 1 91 ? -0.502 5.450 -3.781 1.00 91.38 91 ALA A N 1
ATOM 681 C CA . ALA A 1 91 ? -0.129 6.341 -4.873 1.00 91.38 91 ALA A CA 1
ATOM 682 C C . ALA A 1 91 ? 0.580 7.621 -4.396 1.00 91.38 91 ALA A C 1
ATOM 684 O O . ALA A 1 91 ? 1.450 8.111 -5.114 1.00 91.38 91 ALA A O 1
ATOM 685 N N . GLU A 1 92 ? 0.229 8.169 -3.236 1.00 90.94 92 GLU A N 1
ATOM 686 C CA . GLU A 1 92 ? 0.884 9.347 -2.650 1.00 90.94 92 GLU A CA 1
ATOM 687 C C . GLU A 1 92 ? 2.302 9.016 -2.175 1.00 90.94 92 GLU A C 1
ATOM 689 O O . GLU A 1 92 ? 3.240 9.739 -2.499 1.00 90.94 92 GLU A O 1
ATOM 694 N N . GLU A 1 93 ? 2.473 7.879 -1.501 1.00 89.06 93 GLU A N 1
ATOM 695 C CA . GLU A 1 93 ? 3.767 7.420 -0.980 1.00 89.06 93 GLU A CA 1
ATOM 696 C C . GLU A 1 93 ? 4.676 6.823 -2.065 1.00 89.06 93 GLU A C 1
ATOM 698 O O . GLU A 1 93 ? 5.859 6.603 -1.826 1.00 89.06 93 GLU A O 1
ATOM 703 N N . GLY A 1 94 ? 4.147 6.550 -3.264 1.00 88.62 94 GLY A N 1
ATOM 704 C CA . GLY A 1 94 ? 4.900 5.841 -4.301 1.00 88.62 94 GLY A CA 1
ATOM 705 C C . GLY A 1 94 ? 5.228 4.408 -3.878 1.00 88.62 94 GLY A C 1
ATOM 706 O O . GLY A 1 94 ? 6.321 3.911 -4.130 1.00 88.62 94 GLY A O 1
ATOM 707 N N . THR A 1 95 ? 4.290 3.750 -3.201 1.00 90.75 95 THR A N 1
ATOM 708 C CA . THR A 1 95 ? 4.423 2.381 -2.704 1.00 90.75 95 THR A CA 1
ATOM 709 C C . THR A 1 95 ? 3.297 1.501 -3.246 1.00 90.75 95 THR A C 1
ATOM 711 O O . THR A 1 95 ? 2.385 1.939 -3.951 1.00 90.75 95 THR A O 1
ATOM 714 N N . THR A 1 96 ? 3.353 0.204 -2.949 1.00 91.62 96 THR A N 1
ATOM 715 C CA . THR A 1 96 ? 2.292 -0.728 -3.346 1.00 91.62 96 THR A CA 1
ATOM 716 C C . THR A 1 96 ? 1.182 -0.788 -2.295 1.00 91.62 96 THR A C 1
ATOM 718 O O . THR A 1 96 ? 1.419 -0.605 -1.106 1.00 91.62 96 THR A O 1
ATOM 721 N N . LYS A 1 97 ? -0.043 -1.169 -2.687 1.00 92.06 97 LYS A N 1
ATOM 722 C CA . LYS A 1 97 ? -1.122 -1.430 -1.707 1.00 92.06 97 LYS A CA 1
ATOM 723 C C . LYS A 1 97 ? -0.702 -2.464 -0.654 1.00 92.06 97 LYS A C 1
ATOM 725 O O . LYS A 1 97 ? -1.076 -2.351 0.506 1.00 92.06 97 LYS A O 1
ATOM 730 N N . ARG A 1 98 ? 0.103 -3.457 -1.060 1.00 91.44 98 ARG A N 1
ATOM 731 C CA . ARG A 1 98 ? 0.686 -4.457 -0.157 1.00 91.44 98 ARG A CA 1
ATOM 732 C C . ARG A 1 98 ? 1.580 -3.803 0.895 1.00 91.44 98 ARG A C 1
ATOM 734 O O . ARG A 1 98 ? 1.466 -4.179 2.052 1.00 91.44 98 ARG A O 1
ATOM 741 N N . TYR A 1 99 ? 2.423 -2.847 0.507 1.00 92.44 99 TYR A N 1
ATOM 742 C CA . TYR A 1 99 ? 3.272 -2.092 1.433 1.00 92.44 99 TYR A CA 1
ATOM 743 C C . TYR A 1 99 ? 2.424 -1.404 2.506 1.00 92.44 99 TYR A C 1
ATOM 745 O O . TYR A 1 99 ? 2.638 -1.636 3.688 1.00 92.44 99 TYR A O 1
ATOM 753 N N . VAL A 1 100 ? 1.394 -0.656 2.095 1.00 93.38 100 VAL A N 1
ATOM 754 C CA . VAL A 1 100 ? 0.499 0.060 3.021 1.00 93.38 100 VAL A CA 1
ATOM 755 C C . VAL A 1 100 ? -0.199 -0.897 3.996 1.00 93.38 100 VAL A C 1
ATOM 757 O O . VAL A 1 100 ? -0.343 -0.593 5.178 1.00 93.38 100 VAL A O 1
ATOM 760 N N . ILE A 1 101 ? -0.618 -2.073 3.518 1.00 93.00 101 ILE A N 1
ATOM 761 C CA . ILE A 1 101 ? -1.239 -3.102 4.363 1.00 93.00 101 ILE A CA 1
ATOM 762 C C . ILE A 1 101 ? -0.219 -3.704 5.341 1.00 93.00 101 ILE A C 1
ATOM 764 O O . ILE A 1 101 ? -0.535 -3.882 6.513 1.00 93.00 101 ILE A O 1
ATOM 768 N N . LEU A 1 102 ? 0.997 -4.016 4.885 1.00 92.69 102 LEU A N 1
ATOM 769 C CA . LEU A 1 102 ? 2.059 -4.560 5.738 1.00 92.69 102 LEU A CA 1
ATOM 770 C C . LEU A 1 102 ? 2.507 -3.560 6.807 1.00 92.69 102 LEU A C 1
ATOM 772 O O . LEU A 1 102 ? 2.729 -3.956 7.948 1.00 92.69 102 LEU A O 1
ATOM 776 N N . ASP A 1 103 ? 2.578 -2.277 6.464 1.00 93.06 103 ASP A N 1
ATOM 777 C CA . ASP A 1 103 ? 2.877 -1.202 7.408 1.00 93.06 103 ASP A CA 1
ATOM 778 C C . ASP A 1 103 ? 1.788 -1.085 8.487 1.00 93.06 103 ASP A C 1
ATOM 780 O O . ASP A 1 103 ? 2.080 -1.078 9.682 1.00 93.06 103 ASP A O 1
ATOM 784 N N . ALA A 1 104 ? 0.512 -1.132 8.089 1.00 93.38 104 ALA A N 1
ATOM 785 C CA . ALA A 1 104 ? -0.601 -1.153 9.037 1.00 93.38 104 ALA A CA 1
ATOM 786 C C . ALA A 1 104 ? -0.564 -2.384 9.966 1.00 93.38 104 ALA A C 1
ATOM 788 O O . ALA A 1 104 ? -0.843 -2.268 11.159 1.00 93.38 104 ALA A O 1
ATOM 789 N N . LEU A 1 105 ? -0.185 -3.559 9.448 1.00 93.56 105 LEU A N 1
ATOM 790 C CA . LEU A 1 105 ? -0.005 -4.767 10.261 1.00 93.56 105 LEU A CA 1
ATOM 791 C C . LEU A 1 105 ? 1.179 -4.631 11.229 1.00 93.56 105 LEU A C 1
ATOM 793 O O . LEU A 1 105 ? 1.066 -5.020 12.391 1.00 93.56 105 LEU A O 1
ATOM 797 N N . ARG A 1 106 ? 2.291 -4.030 10.798 1.00 93.62 106 ARG A N 1
ATOM 798 C CA . ARG A 1 106 ? 3.423 -3.722 11.682 1.00 93.62 106 ARG A CA 1
ATOM 799 C C . ARG A 1 106 ? 2.995 -2.787 12.814 1.00 93.62 106 ARG A C 1
ATOM 801 O O . ARG A 1 106 ? 3.301 -3.060 13.972 1.00 93.62 106 ARG A O 1
ATOM 808 N N . ALA A 1 107 ? 2.239 -1.736 12.499 1.00 93.31 107 ALA A N 1
ATOM 809 C CA . ALA A 1 107 ? 1.695 -0.804 13.487 1.00 93.31 107 ALA A CA 1
ATOM 810 C C . ALA A 1 107 ? 0.709 -1.475 14.463 1.00 93.31 107 ALA A C 1
ATOM 812 O O . ALA A 1 107 ? 0.648 -1.100 15.631 1.00 93.31 107 ALA A O 1
ATOM 813 N N . ALA A 1 108 ? -0.016 -2.505 14.016 1.00 94.81 108 ALA A N 1
ATOM 814 C CA . ALA A 1 108 ? -0.877 -3.332 14.862 1.00 94.81 108 ALA A CA 1
ATOM 815 C C . ALA A 1 108 ? -0.109 -4.353 15.73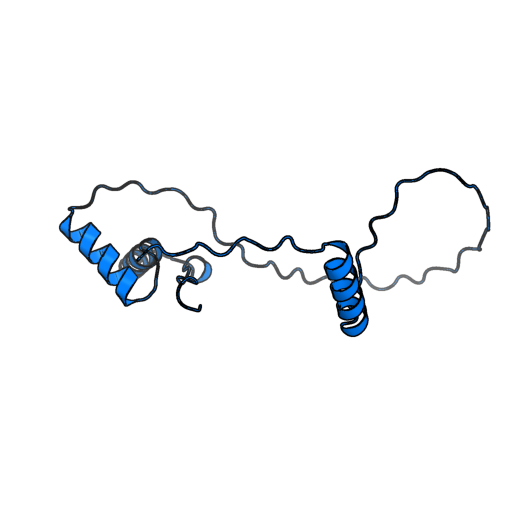5 1.00 94.81 108 ALA A C 1
ATOM 817 O O . ALA A 1 108 ? -0.730 -5.056 16.530 1.00 94.81 108 ALA A O 1
ATOM 818 N N . GLY A 1 109 ? 1.223 -4.439 15.609 1.00 94.81 109 GLY A N 1
ATOM 819 C CA . GLY A 1 109 ? 2.086 -5.292 16.432 1.00 94.81 109 GLY A CA 1
ATOM 820 C C . GLY A 1 109 ? 2.489 -6.626 15.798 1.00 94.81 109 GLY A C 1
ATOM 821 O O . GLY A 1 109 ? 3.092 -7.460 16.474 1.00 94.81 109 GLY A O 1
ATOM 822 N N . PHE A 1 110 ? 2.191 -6.855 14.516 1.00 93.88 110 PHE A N 1
ATOM 823 C CA . PHE A 1 110 ? 2.678 -8.042 13.811 1.00 93.88 110 PHE A CA 1
ATOM 824 C C . PHE A 1 110 ? 4.157 -7.893 13.435 1.00 93.88 110 PHE A C 1
ATOM 826 O O . PHE A 1 110 ? 4.619 -6.821 13.043 1.00 93.88 110 PHE A O 1
ATOM 833 N N . VAL A 1 111 ? 4.908 -8.995 13.510 1.00 91.25 111 VAL A N 1
ATOM 834 C CA . VAL A 1 111 ? 6.307 -9.025 13.067 1.00 91.25 111 VAL A CA 1
ATOM 835 C C . VAL A 1 111 ? 6.338 -9.060 11.542 1.00 91.25 111 VAL A C 1
ATOM 837 O O . VAL A 1 111 ? 5.949 -10.053 10.928 1.00 91.25 111 VAL A O 1
ATOM 840 N N . VAL A 1 112 ? 6.810 -7.974 10.936 1.00 87.94 112 VAL A N 1
ATOM 841 C CA . VAL A 1 112 ? 7.020 -7.851 9.489 1.00 87.94 112 VAL A CA 1
ATOM 842 C C . VAL A 1 112 ? 8.497 -7.566 9.257 1.00 87.94 112 VAL A C 1
ATOM 844 O O . VAL A 1 112 ? 9.042 -6.636 9.853 1.00 87.94 112 VAL A O 1
ATOM 847 N N . ASN A 1 113 ? 9.155 -8.364 8.414 1.00 87.62 113 ASN A N 1
ATOM 848 C CA . ASN A 1 113 ? 10.561 -8.134 8.095 1.00 87.62 113 ASN A CA 1
ATOM 849 C C . ASN A 1 113 ? 10.692 -6.981 7.101 1.00 87.62 113 ASN A C 1
ATOM 851 O O . ASN A 1 113 ? 9.895 -6.854 6.174 1.00 87.62 113 ASN A O 1
ATOM 855 N N . GLU A 1 114 ? 11.758 -6.196 7.233 1.00 84.19 114 GLU A N 1
ATOM 856 C CA . GLU A 1 114 ? 12.050 -5.084 6.318 1.00 84.19 114 GLU A CA 1
ATOM 857 C C . GLU A 1 114 ? 12.236 -5.553 4.867 1.00 84.19 114 GLU A C 1
ATOM 859 O O . GLU A 1 114 ? 11.834 -4.868 3.936 1.00 84.19 114 GLU A O 1
ATOM 864 N N . ILE A 1 115 ? 12.739 -6.777 4.678 1.00 82.94 115 ILE A N 1
ATOM 865 C CA . ILE A 1 115 ? 12.944 -7.415 3.366 1.00 82.94 115 ILE A CA 1
ATOM 866 C C . ILE A 1 115 ? 11.615 -7.643 2.619 1.00 82.94 115 ILE A C 1
ATOM 868 O O . ILE A 1 115 ? 11.605 -7.769 1.397 1.00 82.94 115 ILE A O 1
ATOM 872 N N . ASP A 1 116 ? 10.489 -7.706 3.338 1.00 79.31 116 ASP A N 1
ATOM 873 C CA . ASP A 1 116 ? 9.168 -7.927 2.743 1.00 79.31 116 ASP A CA 1
ATOM 874 C C . ASP A 1 116 ? 8.501 -6.620 2.266 1.00 79.31 116 ASP A C 1
ATOM 876 O O . ASP A 1 116 ? 7.463 -6.665 1.589 1.00 79.31 116 ASP A O 1
ATOM 880 N N . PHE A 1 117 ? 9.088 -5.461 2.587 1.00 82.50 117 PHE A N 1
ATOM 881 C CA . PHE A 1 117 ? 8.656 -4.165 2.078 1.00 82.50 117 PHE A CA 1
ATOM 882 C C . PHE A 1 117 ? 9.280 -3.913 0.702 1.00 82.50 117 PHE A C 1
ATOM 884 O O . PHE A 1 117 ? 10.456 -3.592 0.574 1.00 82.50 117 PHE A O 1
ATOM 891 N N . ASN A 1 118 ? 8.464 -4.030 -0.346 1.00 71.62 118 ASN A N 1
ATOM 892 C CA . ASN A 1 118 ? 8.862 -3.647 -1.699 1.00 71.62 118 ASN A CA 1
ATOM 893 C C . ASN A 1 118 ? 8.400 -2.215 -1.989 1.00 71.62 118 ASN A C 1
ATOM 895 O O . ASN A 1 118 ? 7.193 -1.965 -2.106 1.00 71.62 118 ASN A O 1
ATOM 899 N N . GLU A 1 119 ? 9.356 -1.302 -2.134 1.00 66.75 119 GLU A N 1
ATOM 900 C CA . GLU A 1 119 ? 9.131 0.048 -2.657 1.00 66.75 119 GLU A CA 1
ATOM 901 C C . GLU A 1 119 ? 8.779 -0.018 -4.156 1.00 66.75 119 GLU A C 1
ATOM 903 O O . GLU A 1 119 ? 9.247 -0.904 -4.882 1.00 66.75 119 GLU A O 1
ATOM 908 N N . ASP A 1 120 ? 7.892 0.864 -4.633 1.00 65.31 120 ASP A N 1
ATOM 909 C CA . ASP A 1 120 ? 7.430 0.822 -6.024 1.00 65.31 120 ASP A CA 1
ATOM 910 C C . ASP A 1 120 ? 8.512 1.386 -6.962 1.00 65.31 120 ASP A C 1
ATOM 912 O O . ASP A 1 120 ? 8.626 2.591 -7.180 1.00 65.31 120 ASP A O 1
ATOM 916 N N . GLY A 1 121 ? 9.305 0.498 -7.567 1.00 59.34 121 GLY A N 1
ATOM 917 C CA . GLY A 1 121 ? 10.362 0.843 -8.528 1.00 59.34 121 GLY A CA 1
ATOM 918 C C . GLY A 1 121 ? 9.879 1.447 -9.858 1.00 59.34 121 GLY A C 1
ATOM 919 O O . GLY A 1 121 ? 10.672 1.592 -10.785 1.00 59.34 121 GLY A O 1
ATOM 920 N N . ARG A 1 122 ? 8.588 1.779 -9.997 1.00 61.94 122 ARG A N 1
ATOM 921 C CA . ARG A 1 122 ? 7.993 2.326 -11.231 1.00 61.94 122 ARG A CA 1
ATOM 922 C C . ARG A 1 122 ? 8.128 3.844 -11.391 1.00 61.94 122 ARG A C 1
ATOM 924 O O . ARG A 1 122 ? 7.775 4.342 -12.453 1.00 61.94 122 ARG A O 1
ATOM 931 N N . ARG A 1 123 ? 8.610 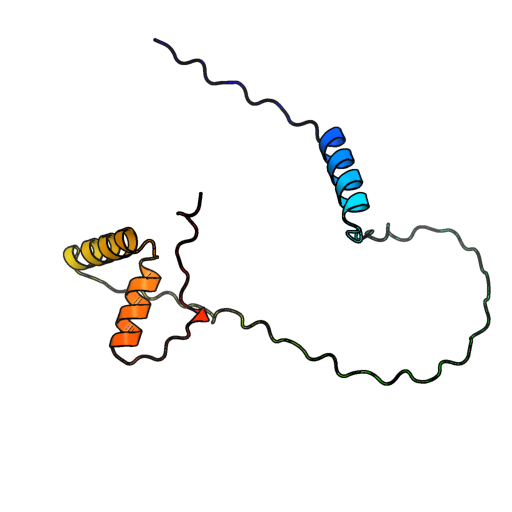4.582 -10.383 1.00 55.59 123 ARG A N 1
ATOM 932 C CA . ARG A 1 123 ? 8.706 6.063 -10.416 1.00 55.59 123 ARG A CA 1
ATOM 933 C C . ARG A 1 123 ? 10.127 6.629 -10.502 1.00 55.59 123 ARG A C 1
ATOM 935 O O . ARG A 1 123 ? 10.316 7.821 -10.297 1.00 55.59 123 ARG A O 1
ATOM 942 N N . VAL A 1 124 ? 11.114 5.789 -10.814 1.00 47.34 124 VAL A N 1
ATOM 943 C CA . VAL A 1 124 ? 12.517 6.204 -11.025 1.00 47.34 124 VAL A CA 1
ATOM 944 C C . VAL A 1 124 ? 12.887 6.345 -12.512 1.00 47.34 124 VAL A C 1
ATOM 946 O O . VAL A 1 124 ? 14.069 6.447 -12.830 1.00 47.34 124 VAL A O 1
ATOM 949 N N . GLN A 1 125 ? 11.904 6.329 -13.420 1.00 39.97 125 GLN A N 1
ATOM 950 C CA . GLN A 1 125 ? 12.104 6.530 -14.863 1.00 39.97 125 GLN A CA 1
ATOM 951 C C . GLN A 1 125 ? 11.412 7.798 -15.348 1.00 39.97 125 GLN A C 1
ATOM 953 O O . GLN A 1 125 ? 10.262 8.030 -14.910 1.00 39.97 125 GLN A O 1
#

Foldseek 3Di:
DDDDDDDDDDDDPVVVVVVVVVVCVVVVPPPPPDPDDDDDDDDDDDDDDDDDDDDPPDPPPPPPPDDADDDDDDDDDDPPVVVVVLVVVCVVQQADSVLSVLVVVVVVPDDDDPNNGDRNPPPPD